Protein AF-X1D473-F1 (afdb_monomer_lite)

Foldseek 3Di:
DVVVVVVVVVLVVVQVVQVVCCLVPNDRRCLPSVVVCVVVVHQCLVPLLVSLVVCLVVVVVSVVVCCVVVVDPCPDPVDPSNVVCVVVNVVSNVVSVVCNVVVNVDDSVVVVVVSVVVSVVVVVVVVVVD

Structure (mmCIF, N/CA/C/O backbone):
data_AF-X1D473-F1
#
_entry.id   AF-X1D473-F1
#
loop_
_atom_site.group_PDB
_atom_site.id
_atom_site.type_symbol
_atom_site.label_atom_id
_atom_site.label_alt_id
_atom_site.label_comp_id
_atom_site.label_asym_id
_atom_site.label_entity_id
_atom_site.label_seq_id
_atom_site.pdbx_PDB_ins_code
_atom_site.Cartn_x
_atom_site.Cartn_y
_atom_site.Cartn_z
_atom_site.occupancy
_atom_site.B_iso_or_equiv
_atom_site.auth_seq_id
_atom_site.auth_comp_id
_atom_site.auth_asym_id
_atom_site.auth_atom_id
_atom_site.pdbx_PDB_model_num
ATOM 1 N N . MET A 1 1 ? -11.427 -22.357 18.354 1.00 62.56 1 MET A N 1
ATOM 2 C CA . MET A 1 1 ? -10.606 -23.017 17.323 1.00 62.56 1 MET A CA 1
ATOM 3 C C . MET A 1 1 ? -11.308 -23.036 15.967 1.00 62.56 1 MET A C 1
ATOM 5 O O . MET A 1 1 ? -10.772 -22.438 15.047 1.00 62.56 1 MET A O 1
ATOM 9 N N . ASP A 1 2 ? -12.519 -23.596 15.827 1.00 68.50 2 ASP A N 1
ATOM 10 C CA . ASP A 1 2 ? -13.205 -23.617 14.515 1.00 68.50 2 ASP A CA 1
ATOM 11 C C . ASP A 1 2 ? -13.600 -22.219 14.011 1.00 68.50 2 ASP A C 1
ATOM 13 O O . ASP A 1 2 ? -13.354 -21.878 12.866 1.00 68.50 2 ASP A O 1
ATOM 17 N N . VAL A 1 3 ? -14.131 -21.338 14.864 1.00 68.75 3 VAL A N 1
ATOM 18 C CA . VAL A 1 3 ? -14.490 -19.966 14.442 1.00 68.75 3 VAL A CA 1
ATOM 19 C C . VAL A 1 3 ? -13.263 -19.160 13.982 1.00 68.75 3 VAL A C 1
ATOM 21 O O . VAL A 1 3 ? -13.356 -18.375 13.043 1.00 68.75 3 VAL A O 1
ATOM 24 N N . GLU A 1 4 ? -12.094 -19.392 14.581 1.00 85.06 4 GLU A N 1
ATOM 25 C CA . GLU A 1 4 ? -10.856 -18.686 14.225 1.00 85.06 4 GLU A CA 1
ATOM 26 C C . GLU A 1 4 ? -10.333 -19.097 12.844 1.00 85.06 4 GLU A C 1
ATOM 28 O O . GLU A 1 4 ? -9.885 -18.232 12.090 1.00 85.06 4 GLU A O 1
ATOM 33 N N . ILE A 1 5 ? -10.438 -20.381 12.465 1.00 89.69 5 ILE A N 1
ATOM 34 C CA . ILE A 1 5 ? -9.973 -20.834 11.145 1.00 89.69 5 ILE A CA 1
ATOM 35 C C . ILE A 1 5 ? -10.802 -20.206 10.021 1.00 89.69 5 ILE A C 1
ATOM 37 O O . ILE A 1 5 ? -10.240 -19.754 9.024 1.00 89.69 5 ILE A O 1
ATOM 41 N N . TYR A 1 6 ? -12.124 -20.101 10.198 1.00 89.75 6 TYR A N 1
ATOM 42 C CA . TYR A 1 6 ? -12.999 -19.477 9.204 1.00 89.75 6 TYR A CA 1
ATOM 43 C C . TYR A 1 6 ? -12.701 -17.986 9.035 1.00 89.75 6 TYR A C 1
ATOM 45 O O . TYR A 1 6 ? -12.693 -17.493 7.908 1.00 89.75 6 TYR A O 1
ATOM 53 N N . VAL A 1 7 ? -12.405 -17.277 10.129 1.00 88.31 7 VAL A N 1
ATOM 54 C CA . VAL A 1 7 ? -12.027 -15.856 10.079 1.00 88.31 7 VAL A CA 1
ATOM 55 C C . VAL A 1 7 ? -10.705 -15.668 9.338 1.00 88.31 7 VAL A C 1
ATOM 57 O O . VAL A 1 7 ? -10.619 -14.812 8.460 1.00 88.31 7 VAL A O 1
ATOM 60 N N . ILE A 1 8 ? -9.693 -16.491 9.627 1.00 88.88 8 ILE A N 1
ATOM 61 C CA . ILE A 1 8 ? -8.391 -16.424 8.945 1.00 88.88 8 ILE A CA 1
ATOM 62 C C . ILE A 1 8 ? -8.549 -16.693 7.445 1.00 88.88 8 ILE A C 1
ATOM 64 O O . ILE A 1 8 ? -8.032 -15.934 6.627 1.00 88.88 8 ILE A O 1
ATOM 68 N N . ILE A 1 9 ? -9.299 -17.733 7.072 1.00 92.38 9 ILE A N 1
ATOM 69 C CA . ILE A 1 9 ? -9.584 -18.040 5.664 1.00 92.38 9 ILE A CA 1
ATOM 70 C C . ILE A 1 9 ? -10.311 -16.865 4.996 1.00 92.38 9 ILE A C 1
ATOM 72 O O . ILE A 1 9 ? -9.953 -16.478 3.885 1.00 92.38 9 ILE A O 1
ATOM 76 N N . GLY A 1 10 ? -11.285 -16.258 5.680 1.00 92.31 10 GLY A N 1
ATOM 77 C CA . GLY A 1 10 ? -11.996 -15.077 5.190 1.00 92.31 10 GLY A CA 1
ATOM 78 C C . GLY A 1 10 ? -11.070 -13.886 4.932 1.00 92.31 10 GLY A C 1
ATOM 79 O O . GLY A 1 10 ? -11.156 -13.266 3.875 1.00 92.31 10 GLY A O 1
ATOM 80 N N . ILE A 1 11 ? -10.144 -13.605 5.853 1.00 90.50 11 ILE A N 1
ATOM 81 C CA . ILE A 1 11 ? -9.130 -12.549 5.708 1.00 90.50 11 ILE A CA 1
ATOM 82 C C . ILE A 1 11 ? -8.222 -12.823 4.506 1.00 90.50 11 ILE A C 1
ATOM 84 O O . ILE A 1 11 ? -7.982 -11.915 3.715 1.00 90.50 11 ILE A O 1
ATOM 88 N N . ILE A 1 12 ? -7.750 -14.063 4.341 1.00 92.62 12 ILE A N 1
ATOM 89 C CA . ILE A 1 12 ? -6.887 -14.455 3.215 1.00 92.62 12 ILE A CA 1
ATOM 90 C C . ILE A 1 12 ? -7.614 -14.255 1.885 1.00 92.62 12 ILE A C 1
ATOM 92 O O . ILE A 1 12 ? -7.059 -13.653 0.968 1.00 92.62 12 ILE A O 1
ATOM 96 N N . LEU A 1 13 ? -8.855 -14.736 1.778 1.00 94.62 13 LEU A N 1
ATOM 97 C CA . LEU A 1 13 ? -9.650 -14.599 0.559 1.00 94.62 13 LEU A CA 1
ATOM 98 C C . LEU A 1 13 ? -9.940 -13.133 0.239 1.00 94.62 13 LEU A C 1
ATOM 100 O O . LEU A 1 13 ? -9.797 -12.722 -0.909 1.00 94.62 13 LEU A O 1
ATOM 104 N N . LEU A 1 14 ? -10.307 -12.338 1.245 1.00 93.19 14 LEU A N 1
ATOM 105 C CA . LEU A 1 14 ? -10.572 -10.917 1.062 1.00 93.19 14 LEU A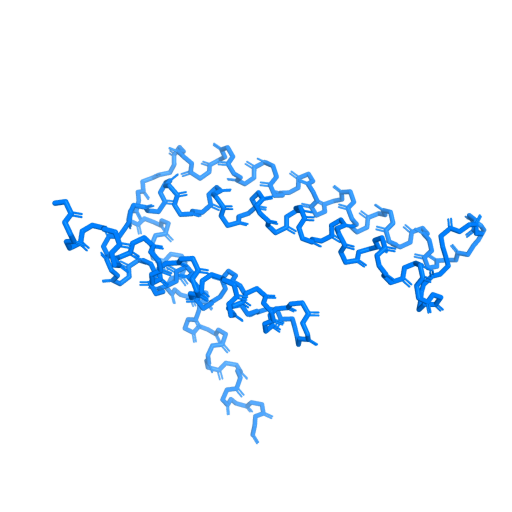 CA 1
ATOM 106 C C . LEU A 1 14 ? -9.311 -10.163 0.623 1.00 93.19 14 LEU A C 1
ATOM 108 O O . LEU A 1 14 ? -9.366 -9.414 -0.348 1.00 93.19 14 LEU A O 1
ATOM 112 N N . ALA A 1 15 ? -8.176 -10.394 1.290 1.00 92.81 15 ALA A N 1
ATOM 113 C CA . ALA A 1 15 ? -6.903 -9.782 0.926 1.00 92.81 15 ALA A CA 1
ATOM 114 C C . ALA A 1 15 ? -6.488 -10.163 -0.500 1.00 92.81 15 ALA A C 1
ATOM 116 O O . ALA A 1 15 ? -6.102 -9.294 -1.276 1.00 92.81 15 ALA A O 1
ATOM 117 N N . PHE A 1 16 ? -6.648 -11.435 -0.875 1.00 93.75 16 PHE A N 1
ATOM 118 C CA . PHE A 1 16 ? -6.372 -11.907 -2.229 1.00 93.75 16 PHE A CA 1
ATOM 119 C C . PHE A 1 16 ? -7.257 -11.223 -3.279 1.00 93.75 16 PHE A C 1
ATOM 121 O O . PHE A 1 16 ? -6.753 -10.794 -4.312 1.00 93.75 16 PHE A O 1
ATOM 128 N N . VAL A 1 17 ? -8.564 -11.091 -3.028 1.00 93.94 17 VAL A N 1
ATOM 129 C CA . VAL A 1 17 ? -9.485 -10.416 -3.957 1.00 93.94 17 VAL A CA 1
ATOM 130 C C . VAL A 1 17 ? -9.149 -8.931 -4.084 1.00 93.94 17 VAL A C 1
ATOM 132 O O . VAL A 1 17 ? -9.093 -8.421 -5.201 1.00 93.94 17 VAL A O 1
ATOM 135 N N . CYS A 1 18 ? -8.896 -8.239 -2.971 1.00 94.06 18 CYS A N 1
ATOM 136 C CA . CYS A 1 18 ? -8.503 -6.830 -2.988 1.00 94.06 18 CYS A CA 1
ATOM 137 C C . CYS A 1 18 ? -7.188 -6.616 -3.749 1.00 94.06 18 CYS A C 1
ATOM 139 O O . CYS A 1 18 ? -7.119 -5.724 -4.588 1.00 94.06 18 CYS A O 1
ATOM 141 N N . GLU A 1 19 ? -6.182 -7.460 -3.516 1.00 93.75 19 GLU A N 1
ATOM 142 C CA . GLU A 1 19 ? -4.897 -7.394 -4.222 1.00 93.75 19 GLU A CA 1
ATOM 143 C C . GLU A 1 19 ? -5.041 -7.738 -5.707 1.00 93.75 19 GLU A C 1
ATOM 145 O O . GLU A 1 19 ? -4.407 -7.132 -6.564 1.00 93.75 19 GLU A O 1
ATOM 150 N N . PHE A 1 20 ? -5.911 -8.688 -6.048 1.00 92.31 20 PHE A N 1
ATOM 151 C CA . PHE A 1 20 ? -6.201 -9.014 -7.439 1.00 92.31 20 PHE A CA 1
ATOM 152 C C . PHE A 1 20 ? -6.837 -7.828 -8.177 1.00 92.31 20 PHE A C 1
ATOM 154 O O . PHE A 1 20 ? -6.463 -7.538 -9.316 1.00 92.31 20 PHE A O 1
ATOM 161 N N . ILE A 1 21 ? -7.776 -7.127 -7.531 1.00 92.31 21 ILE A N 1
ATOM 162 C CA . ILE A 1 21 ? -8.372 -5.894 -8.061 1.00 92.31 21 ILE A CA 1
ATOM 163 C C . ILE A 1 21 ? -7.294 -4.819 -8.210 1.00 92.31 21 ILE A C 1
ATOM 165 O O . ILE A 1 21 ? -7.232 -4.178 -9.256 1.00 92.31 21 ILE A O 1
ATOM 169 N N . ASP A 1 22 ? -6.427 -4.657 -7.211 1.00 92.50 22 ASP A N 1
ATOM 170 C CA . ASP A 1 22 ? -5.331 -3.690 -7.233 1.00 92.50 22 ASP A CA 1
ATOM 171 C C . ASP A 1 22 ? -4.340 -3.946 -8.372 1.00 92.50 22 ASP A C 1
ATOM 173 O O . ASP A 1 22 ? -4.127 -3.087 -9.219 1.00 92.50 22 ASP A O 1
ATOM 177 N N . SER A 1 23 ? -3.832 -5.168 -8.494 1.00 89.88 23 SER A N 1
ATOM 178 C CA . SER A 1 23 ? -2.912 -5.543 -9.569 1.00 89.88 23 SER A CA 1
ATOM 179 C C . SER A 1 23 ? -3.551 -5.470 -10.968 1.00 89.88 23 SER A C 1
ATOM 181 O O . SER A 1 23 ? -2.830 -5.399 -11.964 1.00 89.88 23 SER A O 1
ATOM 183 N N . SER A 1 24 ? -4.888 -5.479 -11.069 1.00 89.31 24 SER A N 1
ATOM 184 C CA . SER A 1 24 ? -5.620 -5.395 -12.345 1.00 89.31 24 SER A CA 1
ATOM 185 C C . SER A 1 24 ? -6.030 -3.968 -12.732 1.00 89.31 24 SER A C 1
ATOM 187 O O . SER A 1 24 ? -5.915 -3.594 -13.899 1.00 89.31 24 SER A O 1
ATOM 189 N N . PHE A 1 25 ? -6.538 -3.181 -11.779 1.00 85.75 25 PHE A N 1
ATOM 190 C CA . PHE A 1 25 ? -7.145 -1.859 -12.004 1.00 85.75 25 PHE A CA 1
ATOM 191 C C . PHE A 1 25 ? -6.440 -0.720 -11.252 1.00 85.75 25 PHE A C 1
ATOM 193 O O . PHE A 1 25 ? -6.632 0.446 -11.596 1.00 85.75 25 PHE A O 1
ATOM 200 N N . GLY A 1 26 ? -5.614 -1.049 -10.262 1.00 84.62 26 GLY A N 1
ATOM 201 C CA . GLY A 1 26 ? -4.929 -0.119 -9.371 1.00 84.62 26 GLY A CA 1
ATOM 202 C C . GLY A 1 26 ? -5.791 0.365 -8.204 1.00 84.62 26 GLY A C 1
ATOM 203 O O . GLY A 1 26 ? -7.013 0.484 -8.305 1.00 84.62 26 GLY A O 1
ATOM 204 N N . GLY A 1 27 ? -5.129 0.694 -7.093 1.00 80.00 27 GLY A N 1
ATOM 205 C CA . GLY A 1 27 ? -5.699 1.405 -5.952 1.00 80.00 27 GLY A CA 1
ATOM 206 C C . GLY A 1 27 ? -6.836 0.671 -5.244 1.00 80.00 27 GLY A C 1
ATOM 207 O O . GLY A 1 27 ? -7.733 1.349 -4.754 1.00 80.00 27 GLY A O 1
ATOM 208 N N . GLY A 1 28 ? -6.832 -0.664 -5.220 1.00 76.44 28 GLY A N 1
ATOM 209 C CA . GLY A 1 28 ? -7.855 -1.533 -4.624 1.00 76.44 28 GLY A CA 1
ATOM 210 C C . GLY A 1 28 ? -7.414 -2.252 -3.345 1.00 76.44 28 GLY A C 1
ATOM 211 O O . GLY A 1 28 ? -8.266 -2.755 -2.612 1.00 76.44 28 GLY A O 1
ATOM 212 N N . TYR A 1 29 ? -6.114 -2.287 -3.038 1.00 86.44 29 TYR A N 1
ATOM 213 C CA . TYR A 1 29 ? -5.611 -3.019 -1.876 1.00 86.44 29 TYR A CA 1
ATOM 214 C C . TYR A 1 29 ? -5.699 -2.166 -0.608 1.00 86.44 29 TYR A C 1
ATOM 216 O O . TYR A 1 29 ? -6.622 -2.336 0.190 1.00 86.44 29 TYR A O 1
ATOM 224 N N . GLY A 1 30 ? -4.833 -1.162 -0.447 1.00 87.38 30 GLY A N 1
ATOM 225 C CA . GLY A 1 30 ? -4.847 -0.292 0.733 1.00 87.38 30 GLY A CA 1
ATOM 226 C C . GLY A 1 30 ? -6.137 0.523 0.922 1.00 87.38 30 GLY A C 1
ATOM 227 O O . GLY A 1 30 ? -6.536 0.789 2.055 1.00 87.38 30 GLY A O 1
ATOM 228 N N . THR A 1 31 ? -6.827 0.894 -0.153 1.00 87.81 31 THR A N 1
ATOM 229 C CA . THR A 1 31 ? -8.031 1.749 -0.120 1.00 87.81 31 THR A CA 1
ATOM 230 C C . THR A 1 31 ? -9.302 1.006 0.296 1.00 87.81 31 THR A C 1
ATOM 232 O O . THR A 1 31 ? -10.187 1.625 0.881 1.00 87.81 31 THR A O 1
ATOM 235 N N . ILE A 1 32 ? -9.398 -0.300 0.013 1.00 89.62 32 ILE A N 1
ATOM 236 C CA . ILE A 1 32 ? -10.559 -1.141 0.340 1.00 89.62 32 ILE A CA 1
ATOM 237 C C . ILE A 1 32 ? -10.248 -2.003 1.562 1.00 89.62 32 ILE A C 1
ATOM 239 O O . ILE A 1 32 ? -11.017 -2.019 2.521 1.00 89.62 32 ILE A O 1
ATOM 243 N N . LEU A 1 33 ? -9.109 -2.697 1.567 1.00 92.44 33 LEU A N 1
ATOM 244 C CA . LEU A 1 33 ? -8.794 -3.678 2.602 1.00 92.44 33 LEU A CA 1
ATOM 245 C C . LEU A 1 33 ? -8.559 -3.023 3.967 1.00 92.44 33 LEU A C 1
ATOM 247 O O . LEU A 1 33 ? -9.068 -3.505 4.979 1.00 92.44 33 LEU A O 1
ATOM 251 N N . THR A 1 34 ? -7.851 -1.888 4.003 1.00 92.19 34 THR A N 1
ATOM 252 C CA . THR A 1 34 ? -7.570 -1.159 5.250 1.00 92.19 34 THR A CA 1
ATOM 253 C C . THR A 1 34 ? -8.845 -0.727 5.980 1.00 92.19 34 THR A C 1
ATOM 255 O O . THR A 1 34 ? -8.989 -1.090 7.149 1.00 92.19 34 THR A O 1
ATOM 258 N N . PRO A 1 35 ? -9.797 0.014 5.369 1.00 91.06 35 PRO A N 1
ATOM 259 C CA . PRO A 1 35 ? -11.026 0.384 6.066 1.00 91.06 35 PRO A CA 1
ATOM 260 C C . PRO A 1 35 ? -11.875 -0.834 6.442 1.00 91.06 35 PRO A C 1
ATOM 262 O O . PRO A 1 35 ? -12.451 -0.827 7.526 1.00 91.06 35 PRO A O 1
ATOM 265 N N . VAL A 1 36 ? -11.912 -1.898 5.630 1.00 91.75 36 VAL A N 1
ATOM 266 C CA . VAL A 1 36 ? -12.638 -3.128 5.993 1.00 91.75 36 VAL A CA 1
ATOM 267 C C . VAL A 1 36 ? -12.046 -3.773 7.250 1.00 91.75 36 VAL A C 1
ATOM 269 O O . VAL A 1 36 ? -12.783 -4.094 8.181 1.00 91.75 36 VAL A O 1
ATOM 272 N N . PHE A 1 37 ? -10.722 -3.899 7.341 1.00 92.19 37 PHE A N 1
ATOM 273 C CA . PHE A 1 37 ? -10.071 -4.420 8.545 1.00 92.19 37 PHE A CA 1
ATOM 274 C C . PHE A 1 37 ? -10.253 -3.506 9.760 1.00 92.19 37 PHE A C 1
ATOM 276 O O . PHE A 1 37 ? -10.504 -3.998 10.861 1.00 92.19 37 PHE A O 1
ATOM 283 N N . LEU A 1 38 ? -10.207 -2.183 9.574 1.00 91.31 38 LEU A N 1
ATOM 284 C CA . LEU A 1 38 ? -10.501 -1.232 10.648 1.00 91.31 38 LEU A CA 1
ATOM 285 C C . LEU A 1 38 ? -11.948 -1.353 11.151 1.00 91.31 38 LEU A C 1
ATOM 287 O O . LEU A 1 38 ? -12.172 -1.256 12.358 1.00 91.31 38 LEU A O 1
ATOM 291 N N . LEU A 1 39 ? -12.917 -1.595 10.261 1.00 90.44 39 LEU A N 1
ATOM 292 C CA . LEU A 1 39 ? -14.319 -1.844 10.621 1.00 90.44 39 LEU A CA 1
ATOM 293 C C . LEU A 1 39 ? -14.499 -3.166 11.374 1.00 90.44 39 LEU A C 1
ATOM 295 O O . LEU A 1 39 ? -15.317 -3.235 12.288 1.00 90.44 39 LEU A O 1
ATOM 299 N N . PHE A 1 40 ? -13.693 -4.184 11.061 1.00 89.06 40 PHE A N 1
ATOM 300 C CA . PHE A 1 40 ? -13.610 -5.417 11.852 1.00 89.06 40 PHE A CA 1
ATOM 301 C C . PHE A 1 40 ? -12.874 -5.249 13.190 1.00 89.06 40 PHE A C 1
ATOM 303 O O . PHE A 1 40 ? -12.727 -6.216 13.935 1.00 89.06 40 PHE A O 1
ATOM 310 N N . GLY A 1 41 ? -12.437 -4.034 13.530 1.00 88.56 41 GLY A N 1
ATOM 311 C CA . GLY A 1 41 ? -11.814 -3.729 14.816 1.00 88.56 41 GLY A CA 1
ATOM 312 C C . GLY A 1 41 ? -10.354 -4.165 14.923 1.00 88.56 41 GLY A C 1
ATOM 313 O O . GLY A 1 41 ? -9.805 -4.153 16.024 1.00 88.56 41 GLY A O 1
ATOM 314 N N . LEU A 1 42 ? -9.716 -4.525 13.805 1.00 89.06 42 LEU A N 1
ATOM 315 C CA . LEU A 1 42 ? -8.297 -4.863 13.780 1.00 89.06 42 LEU A CA 1
ATOM 316 C C . LEU A 1 42 ? -7.438 -3.622 14.078 1.00 89.06 42 LEU A C 1
ATOM 318 O O . LEU A 1 42 ? -7.804 -2.477 13.785 1.00 89.06 42 LEU A O 1
ATOM 322 N N . ASP A 1 43 ? -6.278 -3.857 14.686 1.00 90.06 43 ASP A N 1
ATOM 323 C CA . ASP A 1 43 ? -5.371 -2.788 15.092 1.00 90.06 43 ASP A CA 1
ATOM 324 C C . ASP A 1 43 ? -4.672 -2.162 13.862 1.00 90.06 43 ASP A C 1
ATOM 326 O O . ASP A 1 43 ? -4.002 -2.891 13.121 1.00 90.06 43 ASP A O 1
ATOM 330 N N . PRO A 1 44 ? -4.767 -0.833 13.626 1.00 90.06 44 PRO A N 1
ATOM 331 C CA . PRO A 1 44 ? -4.025 -0.159 12.555 1.00 90.06 44 PRO A CA 1
ATOM 332 C C . PRO A 1 44 ? -2.518 -0.434 12.586 1.00 90.06 44 PRO A C 1
ATOM 334 O O . PRO A 1 44 ? -1.895 -0.475 11.525 1.00 90.06 44 PRO A O 1
ATOM 337 N N . PHE A 1 45 ? -1.931 -0.645 13.769 1.00 90.56 45 PHE A N 1
ATOM 338 C CA . PHE A 1 45 ? -0.500 -0.924 13.909 1.00 90.56 45 PHE A CA 1
ATOM 339 C C . PHE A 1 45 ? -0.098 -2.292 13.358 1.00 90.56 45 PHE A C 1
ATOM 341 O O . PHE A 1 45 ? 1.065 -2.483 13.013 1.00 90.56 45 PHE A O 1
ATOM 348 N N . LEU A 1 46 ? -1.049 -3.222 13.244 1.00 89.88 46 LEU A N 1
ATOM 349 C CA . LEU A 1 46 ? -0.848 -4.505 12.578 1.00 89.88 46 LEU A CA 1
ATOM 350 C C . LEU A 1 46 ? -1.189 -4.400 11.088 1.00 89.88 46 LEU A C 1
ATOM 352 O O . LEU A 1 46 ? -0.407 -4.818 10.241 1.00 89.88 46 LEU A O 1
ATOM 356 N N . ILE A 1 47 ? -2.341 -3.804 10.768 1.00 91.88 47 ILE A N 1
ATOM 357 C CA . ILE A 1 47 ? -2.875 -3.755 9.401 1.00 91.88 47 ILE A CA 1
ATOM 358 C C . ILE A 1 47 ? -1.925 -3.023 8.447 1.00 91.88 47 ILE A C 1
ATOM 360 O O . ILE A 1 47 ? -1.585 -3.550 7.390 1.00 91.88 47 ILE A O 1
ATOM 364 N N . ILE A 1 48 ? -1.518 -1.800 8.800 1.00 91.88 48 ILE A N 1
ATOM 365 C CA . ILE A 1 48 ? -0.861 -0.887 7.855 1.00 91.88 48 ILE A CA 1
ATOM 366 C C . ILE A 1 48 ? 0.524 -1.407 7.456 1.00 91.88 48 ILE A C 1
ATOM 368 O O . ILE A 1 48 ? 0.768 -1.521 6.256 1.00 91.88 48 ILE A O 1
ATOM 372 N N . PRO A 1 49 ? 1.414 -1.795 8.394 1.00 92.69 49 PRO A N 1
ATOM 373 C CA . PRO A 1 49 ? 2.681 -2.433 8.039 1.00 92.69 49 PRO A CA 1
ATOM 374 C C . PRO A 1 49 ? 2.516 -3.677 7.165 1.00 92.69 49 PRO A C 1
ATOM 376 O O . PRO A 1 49 ? 3.265 -3.852 6.208 1.00 92.69 49 PRO A O 1
ATOM 379 N N . SER A 1 50 ? 1.540 -4.540 7.468 1.00 92.44 50 SER A N 1
ATOM 380 C CA . SER A 1 50 ? 1.320 -5.777 6.714 1.00 92.44 50 SER A CA 1
ATOM 381 C C . SER A 1 50 ? 0.865 -5.515 5.278 1.00 92.44 50 SER A C 1
ATOM 383 O O . SER A 1 50 ? 1.401 -6.126 4.352 1.00 92.44 50 SER A O 1
ATOM 385 N N . ILE A 1 51 ? -0.075 -4.588 5.076 1.00 93.62 51 ILE A N 1
ATOM 386 C CA . ILE A 1 51 ? -0.538 -4.182 3.741 1.00 93.62 51 ILE A CA 1
ATOM 387 C C . ILE A 1 51 ? 0.625 -3.569 2.955 1.00 93.62 51 ILE A C 1
ATOM 389 O O . ILE A 1 51 ? 0.978 -4.073 1.898 1.00 93.62 51 ILE A O 1
ATOM 393 N N . LEU A 1 52 ? 1.311 -2.577 3.525 1.00 93.56 52 LEU A N 1
ATOM 394 C CA . LEU A 1 52 ? 2.433 -1.890 2.881 1.00 93.56 52 LEU A CA 1
ATOM 395 C C . LEU A 1 52 ? 3.576 -2.837 2.473 1.00 93.56 52 LEU A C 1
ATOM 397 O O . LEU A 1 52 ? 4.113 -2.735 1.370 1.00 93.56 52 LEU A O 1
ATOM 401 N N . LEU A 1 53 ? 3.955 -3.777 3.342 1.00 93.75 53 LEU A N 1
ATOM 402 C CA . LEU A 1 53 ? 5.001 -4.754 3.030 1.00 93.75 53 LEU A CA 1
ATOM 403 C C . LEU A 1 53 ? 4.555 -5.774 1.978 1.00 93.75 53 LEU A C 1
ATOM 405 O O . LEU A 1 53 ? 5.356 -6.141 1.115 1.00 93.75 53 LEU A O 1
ATOM 409 N N . SER A 1 54 ? 3.301 -6.232 2.033 1.00 93.31 54 SER A N 1
ATOM 410 C CA . SER A 1 54 ? 2.776 -7.147 1.011 1.00 93.31 54 SER A CA 1
ATOM 411 C C . SER A 1 54 ? 2.668 -6.472 -0.356 1.00 93.31 54 SER A C 1
ATOM 413 O O . SER A 1 54 ? 3.032 -7.097 -1.345 1.00 93.31 54 SER A O 1
ATOM 415 N N . GLU A 1 55 ? 2.330 -5.185 -0.404 1.00 93.19 55 GLU A N 1
ATOM 416 C CA . GLU A 1 55 ? 2.232 -4.401 -1.640 1.00 93.19 55 GLU A CA 1
ATOM 417 C C . GLU A 1 55 ? 3.602 -4.161 -2.303 1.00 93.19 55 GLU A C 1
ATOM 419 O O . GLU A 1 55 ? 3.733 -4.168 -3.527 1.00 93.19 55 GLU A O 1
ATOM 424 N N . ILE A 1 56 ? 4.683 -4.059 -1.515 1.00 94.56 56 ILE A N 1
ATOM 425 C CA . ILE A 1 56 ? 6.049 -4.111 -2.068 1.00 94.56 56 ILE A CA 1
ATOM 426 C C . ILE A 1 56 ? 6.291 -5.462 -2.759 1.00 94.56 56 ILE A C 1
ATOM 428 O O . ILE A 1 56 ? 6.820 -5.512 -3.873 1.00 94.56 56 ILE A O 1
ATOM 432 N N . ALA A 1 57 ? 5.940 -6.567 -2.097 1.00 94.31 57 ALA A N 1
ATOM 433 C CA . ALA A 1 57 ? 6.189 -7.910 -2.616 1.00 94.31 57 ALA A CA 1
ATOM 434 C C . ALA A 1 57 ? 5.374 -8.197 -3.888 1.00 94.31 57 ALA A C 1
ATOM 436 O O . ALA A 1 57 ? 5.902 -8.770 -4.851 1.00 94.31 57 ALA A O 1
ATOM 437 N N . THR A 1 58 ? 4.112 -7.774 -3.925 1.00 93.75 58 THR A N 1
ATOM 438 C CA . THR A 1 58 ? 3.255 -7.917 -5.105 1.00 93.75 58 THR A CA 1
ATOM 439 C C . THR A 1 58 ? 3.691 -6.971 -6.215 1.00 93.75 58 THR A C 1
ATOM 441 O O . THR A 1 58 ? 3.812 -7.417 -7.352 1.00 93.75 58 THR A O 1
ATOM 444 N N . GLY A 1 59 ? 4.102 -5.737 -5.906 1.00 92.69 59 GLY A N 1
ATOM 445 C CA . GLY A 1 59 ? 4.697 -4.808 -6.870 1.00 92.69 59 GLY A CA 1
ATOM 446 C C . GLY A 1 59 ? 5.943 -5.370 -7.569 1.00 92.69 59 GLY A C 1
ATOM 447 O O . GLY A 1 59 ? 6.053 -5.310 -8.798 1.00 92.69 59 GLY A O 1
ATOM 448 N N . PHE A 1 60 ? 6.862 -5.998 -6.823 1.00 94.12 60 PHE A N 1
ATOM 449 C CA . PHE A 1 60 ? 8.011 -6.698 -7.415 1.00 94.12 60 PHE A CA 1
ATOM 450 C C . PHE A 1 60 ? 7.592 -7.900 -8.265 1.00 94.12 60 PHE A C 1
ATOM 452 O O . PHE A 1 60 ? 8.142 -8.114 -9.349 1.00 94.12 60 PHE A O 1
ATOM 459 N N . SER A 1 61 ? 6.605 -8.668 -7.801 1.00 93.94 61 SER A N 1
ATOM 460 C CA . SER A 1 61 ? 6.072 -9.815 -8.542 1.00 93.94 61 SER A CA 1
ATOM 461 C C . SER A 1 61 ? 5.446 -9.374 -9.868 1.00 93.94 61 SER A C 1
ATOM 463 O O . SER A 1 61 ? 5.765 -9.930 -10.920 1.00 93.94 61 SER A O 1
ATOM 465 N N . SER A 1 62 ? 4.630 -8.320 -9.847 1.00 91.81 62 SER A N 1
ATOM 466 C CA . SER A 1 62 ? 4.024 -7.705 -11.026 1.00 91.81 62 SER A CA 1
ATOM 467 C C . SER A 1 62 ? 5.095 -7.201 -11.990 1.00 91.81 62 SER A C 1
ATOM 469 O O . SER A 1 62 ? 5.073 -7.561 -13.165 1.00 91.81 62 SER A O 1
ATOM 471 N N . CYS A 1 63 ? 6.109 -6.481 -11.502 1.00 91.56 63 CYS A N 1
ATOM 472 C CA . CYS A 1 63 ? 7.253 -6.053 -12.311 1.00 91.56 63 CYS A CA 1
ATOM 473 C C . CYS A 1 63 ? 7.919 -7.236 -13.045 1.00 91.56 63 CYS A C 1
ATOM 475 O O . CYS A 1 63 ? 8.091 -7.205 -14.268 1.00 91.56 63 CYS A O 1
ATOM 477 N N . PHE A 1 64 ? 8.207 -8.328 -12.329 1.00 92.75 64 PHE A N 1
ATOM 478 C CA . PHE A 1 64 ? 8.797 -9.536 -12.907 1.00 92.75 64 PHE A CA 1
ATOM 479 C C . PHE A 1 64 ? 7.907 -10.178 -13.983 1.00 92.75 64 PHE A C 1
ATOM 481 O O . PHE A 1 64 ? 8.386 -10.516 -15.070 1.00 92.75 64 PHE A O 1
ATOM 488 N N . PHE A 1 65 ? 6.606 -10.338 -13.722 1.00 93.88 65 PHE A N 1
ATOM 489 C CA . PHE A 1 65 ? 5.691 -10.956 -14.682 1.00 93.88 65 PHE A CA 1
ATOM 490 C C . PHE A 1 65 ? 5.425 -10.074 -15.903 1.00 93.88 65 PHE A C 1
ATOM 492 O O . PHE A 1 65 ? 5.378 -10.602 -17.016 1.00 93.88 65 PHE A O 1
ATOM 499 N N . HIS A 1 66 ? 5.321 -8.754 -15.737 1.00 91.88 66 HIS A N 1
ATOM 500 C CA . HIS A 1 66 ? 5.216 -7.818 -16.857 1.00 91.88 66 HIS A CA 1
ATOM 501 C C . HIS A 1 66 ? 6.462 -7.863 -17.744 1.00 91.88 66 HIS A C 1
ATOM 503 O O . HIS A 1 66 ? 6.333 -7.847 -18.970 1.00 91.88 66 HIS A O 1
ATOM 509 N N . HIS A 1 67 ? 7.651 -8.015 -17.153 1.00 91.88 67 HIS A N 1
ATOM 510 C CA . HIS A 1 67 ? 8.868 -8.234 -17.926 1.00 91.88 67 HIS A CA 1
ATOM 511 C C . HIS A 1 67 ? 8.847 -9.561 -18.684 1.00 91.88 67 HIS A C 1
ATOM 513 O O . HIS A 1 67 ? 9.048 -9.596 -19.895 1.00 91.88 67 HIS A O 1
ATOM 519 N N . LYS A 1 68 ? 8.521 -10.657 -17.988 1.00 93.25 68 LYS A N 1
ATOM 520 C CA . LYS A 1 68 ? 8.446 -12.002 -18.575 1.00 93.25 68 LYS A CA 1
ATOM 521 C C . LYS A 1 68 ? 7.428 -12.097 -19.717 1.00 93.25 68 LYS A C 1
ATOM 523 O O . LYS A 1 68 ? 7.608 -12.892 -20.635 1.00 93.25 68 LYS A O 1
ATOM 528 N N . ARG A 1 69 ? 6.343 -11.321 -19.655 1.00 93.69 69 ARG A N 1
ATOM 529 C CA . ARG A 1 69 ? 5.303 -11.253 -20.694 1.00 93.69 69 ARG A CA 1
ATOM 530 C C . ARG A 1 69 ? 5.626 -10.27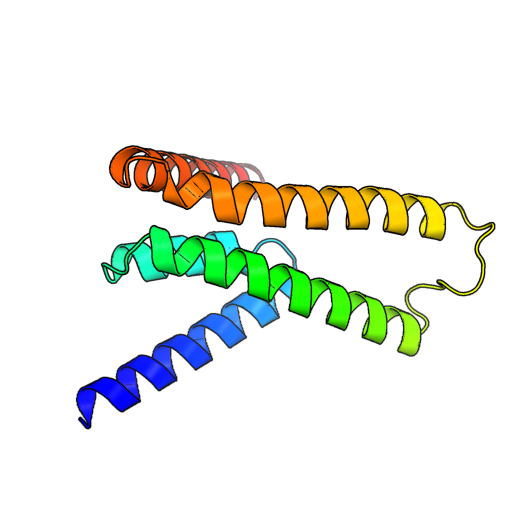0 -21.823 1.00 93.69 69 ARG A C 1
ATOM 532 O O . ARG A 1 69 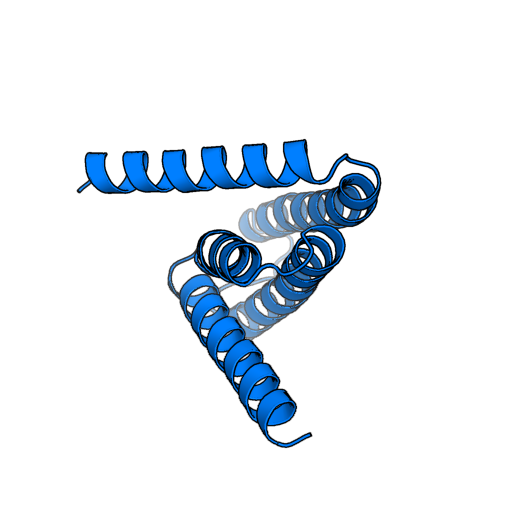? 4.802 -10.126 -22.716 1.00 93.69 69 ARG A O 1
ATOM 539 N N . ASN A 1 70 ? 6.808 -9.648 -21.812 1.00 90.81 70 ASN A N 1
ATOM 540 C CA . ASN A 1 70 ? 7.226 -8.608 -22.757 1.00 90.81 70 ASN A CA 1
ATOM 541 C C . ASN A 1 70 ? 6.309 -7.369 -22.764 1.00 90.81 70 ASN A C 1
ATOM 543 O O . ASN A 1 70 ? 6.284 -6.629 -23.742 1.00 90.81 70 ASN A O 1
ATOM 547 N N . ASN A 1 71 ? 5.579 -7.119 -21.670 1.00 89.25 71 ASN A N 1
ATOM 548 C CA . ASN A 1 71 ? 4.795 -5.893 -21.500 1.00 89.25 71 ASN A CA 1
ATOM 549 C C . ASN A 1 71 ? 5.695 -4.701 -21.144 1.00 89.25 71 ASN A C 1
ATOM 551 O O . ASN A 1 71 ? 5.356 -3.562 -21.447 1.00 89.25 71 ASN A O 1
ATOM 555 N N . VAL A 1 72 ? 6.826 -4.959 -20.475 1.00 87.56 72 VAL A N 1
ATOM 556 C CA . VAL A 1 72 ? 7.842 -3.953 -20.140 1.00 87.56 72 VAL A CA 1
ATOM 557 C C . VAL A 1 72 ? 9.232 -4.535 -20.385 1.00 87.56 72 VAL A C 1
ATOM 559 O O . VAL A 1 72 ? 9.524 -5.663 -19.982 1.00 87.56 72 VAL A O 1
ATOM 562 N N . ASN A 1 73 ? 10.117 -3.773 -21.022 1.00 86.94 73 ASN A N 1
ATOM 563 C CA . ASN A 1 73 ? 11.501 -4.182 -21.229 1.00 86.94 73 ASN A CA 1
ATOM 564 C C . ASN A 1 73 ? 12.422 -3.512 -20.200 1.00 86.94 73 ASN A C 1
ATOM 566 O O . ASN A 1 73 ? 12.620 -2.303 -20.239 1.00 86.94 73 ASN A O 1
ATOM 570 N N . PHE A 1 74 ? 13.002 -4.304 -19.295 1.00 84.88 74 PHE A N 1
ATOM 571 C CA . PHE A 1 74 ? 14.011 -3.829 -18.339 1.00 84.88 74 PHE A CA 1
ATOM 572 C C . PHE A 1 74 ? 15.447 -4.210 -18.728 1.00 84.88 74 PHE A C 1
ATOM 574 O O . PHE A 1 74 ? 16.376 -3.937 -17.970 1.00 84.88 74 PHE A O 1
ATOM 581 N N . GLN A 1 75 ? 15.649 -4.864 -19.878 1.00 86.25 75 GLN A N 1
ATOM 582 C CA . GLN A 1 75 ? 16.988 -5.235 -20.351 1.00 86.25 75 GLN A CA 1
ATOM 583 C C . GLN A 1 75 ? 17.709 -4.037 -20.969 1.00 86.25 75 GLN A C 1
ATOM 585 O O . GLN A 1 75 ? 18.919 -3.885 -20.785 1.00 86.25 75 GLN A O 1
ATOM 590 N N . ASP A 1 76 ? 16.967 -3.170 -21.659 1.00 86.50 76 ASP A N 1
ATOM 591 C CA . ASP A 1 76 ? 17.515 -1.941 -22.213 1.00 86.50 76 ASP A CA 1
ATOM 592 C C . ASP A 1 76 ? 17.537 -0.834 -21.154 1.00 86.50 76 ASP A C 1
ATOM 594 O O . ASP A 1 76 ? 16.535 -0.190 -20.841 1.00 86.50 76 ASP A O 1
ATOM 598 N N . LYS A 1 77 ? 18.727 -0.607 -20.598 1.00 86.25 77 LYS A N 1
ATOM 599 C CA . LYS A 1 77 ? 18.963 0.431 -19.592 1.00 86.25 77 LYS A CA 1
ATOM 600 C C . LYS A 1 77 ? 18.970 1.838 -20.178 1.00 86.25 77 LYS A C 1
ATOM 602 O O . LYS A 1 77 ? 18.958 2.787 -19.408 1.00 86.25 77 LYS A O 1
ATOM 607 N N . THR A 1 78 ? 19.042 1.991 -21.500 1.00 84.94 78 THR A N 1
ATOM 608 C CA . THR A 1 78 ? 19.047 3.305 -22.156 1.00 84.94 78 THR A CA 1
ATOM 609 C C . THR A 1 78 ? 17.639 3.854 -22.338 1.00 84.94 78 THR A C 1
ATOM 611 O O . THR A 1 78 ? 17.457 5.066 -22.470 1.00 84.94 78 THR A O 1
ATOM 614 N N . GLU A 1 79 ? 16.626 2.989 -22.255 1.00 88.31 79 GLU A N 1
ATOM 615 C CA . GLU A 1 79 ? 15.246 3.418 -22.348 1.00 88.31 79 GLU A CA 1
ATOM 616 C C . GLU A 1 79 ? 14.840 4.330 -21.187 1.00 88.31 79 GLU A C 1
ATOM 618 O O . GLU A 1 79 ? 15.133 4.112 -20.004 1.00 88.31 79 GLU A O 1
ATOM 623 N N . LYS A 1 80 ? 14.079 5.368 -21.533 1.00 88.56 80 LYS A N 1
ATOM 624 C CA . LYS A 1 80 ? 13.519 6.309 -20.561 1.00 88.56 80 LYS A CA 1
ATOM 625 C C . LYS A 1 80 ? 12.585 5.602 -19.572 1.00 88.56 80 LYS A C 1
ATOM 627 O O . LYS A 1 80 ? 12.578 5.939 -18.390 1.00 88.56 80 LYS A O 1
ATOM 632 N N . SER A 1 81 ? 11.838 4.604 -20.042 1.00 87.12 81 SER A N 1
ATOM 633 C CA . SER A 1 81 ? 10.909 3.800 -19.242 1.00 87.12 81 SER A CA 1
ATOM 634 C C . SER A 1 81 ? 11.616 3.069 -18.098 1.00 87.12 81 SER A C 1
ATOM 636 O O . SER A 1 81 ? 11.113 3.064 -16.977 1.00 87.12 81 SER A O 1
ATOM 638 N N . PHE A 1 82 ? 12.817 2.531 -18.347 1.00 89.69 82 PHE A N 1
ATOM 639 C CA . PHE A 1 82 ? 13.635 1.878 -17.322 1.00 89.69 82 PHE A CA 1
ATOM 640 C C . PHE A 1 82 ? 14.035 2.859 -16.212 1.00 89.69 82 PHE A C 1
ATOM 642 O O . PHE A 1 82 ? 13.858 2.570 -15.029 1.00 89.69 82 PHE A O 1
ATOM 649 N N . HIS A 1 83 ? 14.507 4.051 -16.583 1.00 90.25 83 HIS A N 1
ATOM 650 C CA . HIS A 1 83 ? 14.889 5.085 -15.620 1.00 90.25 83 HIS A CA 1
ATOM 651 C C . HIS A 1 83 ? 13.704 5.544 -14.767 1.00 90.25 83 HIS A C 1
ATOM 653 O O . HIS A 1 83 ? 13.827 5.649 -13.548 1.00 90.25 83 HIS A O 1
ATOM 659 N N . ILE A 1 84 ? 12.547 5.779 -15.394 1.00 91.62 84 ILE A N 1
ATOM 660 C CA . ILE A 1 84 ? 11.320 6.160 -14.685 1.00 91.62 84 ILE A CA 1
ATOM 661 C C . ILE A 1 84 ? 10.911 5.055 -13.705 1.00 91.62 84 ILE A C 1
ATOM 663 O O . ILE A 1 84 ? 10.631 5.351 -12.545 1.00 91.62 84 ILE A O 1
ATOM 667 N N . ALA A 1 85 ? 10.926 3.793 -14.141 1.00 91.94 85 ALA A N 1
ATOM 668 C CA . ALA A 1 85 ? 10.566 2.657 -13.300 1.00 91.94 85 ALA A CA 1
ATOM 669 C C . ALA A 1 85 ? 11.496 2.519 -12.087 1.00 91.94 85 ALA A C 1
ATOM 671 O O . ALA A 1 85 ? 11.017 2.333 -10.971 1.00 91.94 85 ALA A O 1
ATOM 672 N N . ILE A 1 86 ? 12.811 2.664 -12.276 1.00 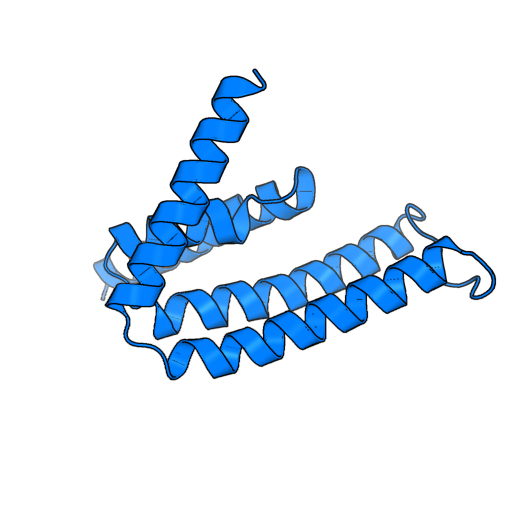93.06 86 ILE A N 1
ATOM 673 C CA . ILE A 1 86 ? 13.775 2.599 -11.173 1.00 93.06 86 ILE A CA 1
ATOM 674 C C . ILE A 1 86 ? 13.575 3.755 -10.196 1.00 93.06 86 ILE A C 1
ATOM 676 O O . ILE A 1 86 ? 13.523 3.509 -8.993 1.00 93.06 86 ILE A O 1
ATOM 680 N N . VAL A 1 87 ? 13.435 4.993 -10.678 1.00 95.06 87 VAL A N 1
ATOM 681 C CA . VAL A 1 87 ? 13.268 6.173 -9.814 1.00 95.06 87 VAL A CA 1
ATOM 682 C C . VAL A 1 87 ? 11.965 6.091 -9.021 1.00 95.06 87 VAL A C 1
ATOM 684 O O . VAL A 1 87 ? 11.989 6.197 -7.798 1.00 95.06 87 VAL A O 1
ATOM 687 N N . ILE A 1 88 ? 10.832 5.852 -9.687 1.00 94.56 88 ILE A N 1
ATOM 688 C CA . ILE A 1 88 ? 9.532 5.761 -9.007 1.00 94.56 88 ILE A CA 1
ATOM 689 C C . ILE A 1 88 ? 9.500 4.540 -8.084 1.00 94.56 88 ILE A C 1
ATOM 691 O O . ILE A 1 88 ? 9.053 4.651 -6.946 1.00 94.56 88 ILE A O 1
ATOM 695 N N . GLY A 1 89 ? 10.026 3.399 -8.535 1.00 94.50 89 GLY A N 1
ATOM 696 C CA . GLY A 1 89 ? 10.068 2.166 -7.753 1.00 94.50 89 GLY A CA 1
ATOM 697 C C . GLY A 1 89 ? 10.910 2.298 -6.485 1.00 94.50 89 GLY A C 1
ATOM 698 O O . GLY A 1 89 ? 10.455 1.924 -5.407 1.00 94.50 89 GLY A O 1
ATOM 699 N N . THR A 1 90 ? 12.110 2.880 -6.572 1.00 95.56 90 THR A N 1
ATOM 700 C CA . THR A 1 90 ? 12.962 3.086 -5.385 1.00 95.56 90 THR A CA 1
ATOM 701 C C . THR A 1 90 ? 12.377 4.106 -4.420 1.00 95.56 90 THR A C 1
ATOM 703 O O . THR A 1 90 ? 12.388 3.854 -3.215 1.00 95.56 90 THR A O 1
ATOM 706 N N . ILE A 1 91 ? 11.821 5.215 -4.919 1.00 97.19 91 ILE A N 1
ATOM 707 C CA . ILE A 1 91 ? 11.122 6.192 -4.073 1.00 97.19 91 ILE A CA 1
ATOM 708 C C . ILE A 1 91 ? 9.928 5.531 -3.380 1.00 97.19 91 ILE A C 1
ATOM 710 O O . ILE A 1 91 ? 9.764 5.703 -2.176 1.00 97.19 91 ILE A O 1
ATOM 714 N N . GLY A 1 92 ? 9.137 4.746 -4.114 1.00 95.12 92 GLY A N 1
ATOM 715 C CA . GLY A 1 92 ? 7.989 4.018 -3.580 1.00 95.12 92 GLY A CA 1
ATOM 716 C C . GLY A 1 92 ? 8.392 3.056 -2.467 1.00 95.12 92 GLY A C 1
ATOM 717 O O . GLY A 1 92 ? 7.901 3.174 -1.350 1.00 95.12 92 GLY A O 1
ATOM 718 N N . VAL A 1 93 ? 9.357 2.167 -2.723 1.00 96.31 93 VAL A N 1
ATOM 719 C CA . VAL A 1 93 ? 9.852 1.211 -1.716 1.00 96.31 93 VAL A CA 1
ATOM 720 C C . VAL A 1 93 ? 10.404 1.935 -0.486 1.00 96.31 93 VAL A C 1
ATOM 722 O O . VAL A 1 93 ? 10.067 1.570 0.640 1.00 96.31 93 VAL A O 1
ATOM 725 N N . ALA A 1 94 ? 11.209 2.985 -0.671 1.00 96.50 94 ALA A N 1
ATOM 726 C CA . ALA A 1 94 ? 11.746 3.762 0.442 1.00 96.50 94 ALA A CA 1
ATOM 727 C C . ALA A 1 94 ? 10.630 4.427 1.264 1.00 96.50 94 ALA A C 1
ATOM 729 O O . ALA A 1 94 ? 10.619 4.312 2.490 1.00 96.50 94 ALA A O 1
ATOM 730 N N . ALA A 1 95 ? 9.666 5.072 0.602 1.00 95.00 95 ALA A N 1
ATOM 731 C CA . ALA A 1 95 ? 8.522 5.702 1.253 1.00 95.00 95 ALA A CA 1
ATOM 732 C C . ALA A 1 95 ? 7.687 4.684 2.038 1.00 95.00 95 ALA A C 1
ATOM 734 O O . ALA A 1 95 ? 7.309 4.952 3.179 1.00 95.00 95 ALA A O 1
ATOM 735 N N . THR A 1 96 ? 7.456 3.499 1.476 1.00 94.31 96 THR A N 1
ATOM 736 C CA . THR A 1 96 ? 6.703 2.427 2.126 1.00 94.31 96 THR A CA 1
ATOM 737 C C . THR A 1 96 ? 7.420 1.898 3.367 1.00 94.31 96 THR A C 1
ATOM 739 O O . THR A 1 96 ? 6.801 1.764 4.425 1.00 94.31 96 THR A O 1
ATOM 742 N N . ILE A 1 97 ? 8.736 1.672 3.293 1.00 94.94 97 ILE A N 1
ATOM 743 C CA . ILE A 1 97 ? 9.547 1.241 4.442 1.00 94.94 97 ILE A CA 1
ATOM 744 C C . ILE A 1 97 ? 9.527 2.306 5.547 1.00 94.94 97 ILE A C 1
ATOM 746 O O . ILE A 1 97 ? 9.258 1.991 6.706 1.00 94.94 97 ILE A O 1
ATOM 750 N N . ILE A 1 98 ? 9.758 3.576 5.199 1.00 94.88 98 ILE A N 1
ATOM 751 C CA . ILE A 1 98 ? 9.747 4.690 6.159 1.00 94.88 98 ILE A CA 1
ATOM 752 C C . ILE A 1 98 ? 8.375 4.799 6.833 1.00 94.88 98 ILE A C 1
ATOM 754 O O . ILE A 1 98 ? 8.294 4.862 8.061 1.00 94.88 98 ILE A O 1
ATOM 758 N N . THR A 1 99 ? 7.299 4.770 6.045 1.00 91.62 99 THR A N 1
ATOM 759 C CA . THR A 1 99 ? 5.917 4.856 6.538 1.00 91.62 99 THR A CA 1
ATOM 760 C C . THR A 1 99 ? 5.584 3.701 7.479 1.00 91.62 99 THR A C 1
ATOM 762 O O . THR A 1 99 ? 5.017 3.928 8.547 1.00 91.62 99 THR A O 1
ATOM 765 N N . THR A 1 100 ? 6.000 2.479 7.132 1.00 92.12 100 THR A N 1
ATOM 766 C CA . THR A 1 100 ? 5.780 1.270 7.941 1.00 92.12 100 THR A CA 1
ATOM 767 C C . THR A 1 100 ? 6.368 1.412 9.348 1.00 92.12 100 THR A C 1
ATOM 769 O O . THR A 1 100 ? 5.705 1.083 10.328 1.00 92.12 100 THR A O 1
ATOM 772 N N . PHE A 1 101 ? 7.576 1.967 9.487 1.00 91.94 101 PHE A N 1
ATOM 773 C CA . PHE A 1 101 ? 8.172 2.206 10.807 1.00 91.94 101 PHE A CA 1
ATOM 774 C C . PHE A 1 101 ? 7.629 3.456 11.509 1.00 91.94 101 PHE A C 1
ATOM 776 O O . PHE A 1 101 ? 7.606 3.519 12.740 1.00 91.94 101 PHE A O 1
ATOM 783 N N . PHE A 1 102 ? 7.213 4.467 10.748 1.00 91.62 102 PHE A N 1
ATOM 784 C CA . PHE A 1 102 ? 6.693 5.715 11.297 1.00 91.62 102 PHE A CA 1
ATOM 785 C C . PHE A 1 102 ? 5.298 5.545 11.908 1.00 91.62 102 PHE A C 1
ATOM 787 O O . PHE A 1 102 ? 5.038 6.082 12.985 1.00 91.62 102 PHE A O 1
ATOM 794 N N . VAL A 1 103 ? 4.421 4.761 11.272 1.00 90.00 103 VAL A N 1
ATOM 795 C CA . VAL A 1 103 ? 3.018 4.616 11.696 1.00 90.00 103 VAL A CA 1
ATOM 796 C C . VAL A 1 103 ? 2.881 4.022 13.100 1.00 90.00 103 VAL A C 1
ATOM 798 O O . VAL A 1 103 ? 1.973 4.393 13.837 1.00 90.00 103 VAL A O 1
ATOM 801 N N . ILE A 1 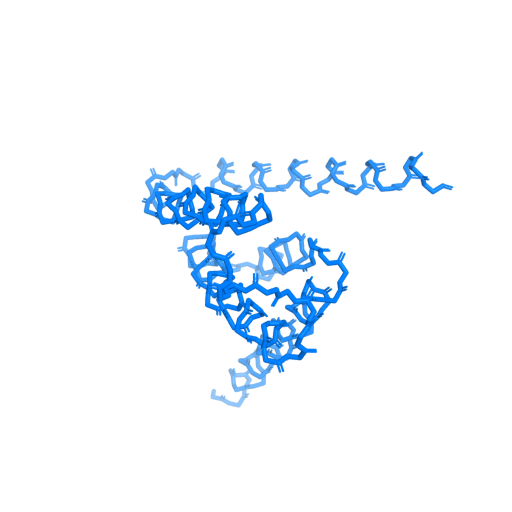104 ? 3.832 3.177 13.510 1.00 88.19 104 ILE A N 1
ATOM 802 C CA . ILE A 1 104 ? 3.863 2.526 14.830 1.00 88.19 104 ILE A CA 1
ATOM 803 C C . ILE A 1 104 ? 4.082 3.549 15.961 1.00 88.19 104 ILE A C 1
ATOM 805 O O . ILE A 1 104 ? 3.745 3.294 17.113 1.00 88.19 104 ILE A O 1
ATOM 809 N N . LYS A 1 105 ? 4.625 4.735 15.653 1.00 90.19 105 LYS A N 1
ATOM 810 C CA . LYS A 1 105 ? 4.884 5.802 16.637 1.00 90.19 105 LYS A CA 1
ATOM 811 C C . LYS A 1 105 ? 3.710 6.767 16.814 1.00 90.19 105 LYS A C 1
ATOM 813 O O . LYS A 1 105 ? 3.775 7.642 17.675 1.00 90.19 105 LYS A O 1
ATOM 818 N N . LEU A 1 106 ? 2.672 6.663 15.985 1.00 89.69 106 LEU A N 1
ATOM 819 C CA . LEU A 1 106 ? 1.550 7.597 15.987 1.00 89.69 106 LEU A CA 1
ATOM 820 C C . LEU A 1 106 ? 0.407 7.098 16.876 1.00 89.69 106 LEU A C 1
ATOM 822 O O . LEU A 1 106 ? 0.153 5.900 16.931 1.00 89.69 106 LEU A O 1
ATOM 826 N N . PRO A 1 107 ? -0.363 7.987 17.526 1.00 91.62 107 PRO A N 1
ATOM 827 C CA . PRO A 1 107 ? -1.577 7.568 18.212 1.00 91.62 107 PRO A CA 1
ATOM 828 C C . PRO A 1 107 ? -2.604 7.026 17.207 1.00 91.62 107 PRO A C 1
ATOM 830 O O . PRO A 1 107 ? -2.924 7.686 16.214 1.00 91.62 107 PRO A O 1
ATOM 833 N N . GLY A 1 108 ? -3.175 5.852 17.493 1.00 88.38 108 GLY A N 1
ATOM 834 C CA . GLY A 1 108 ? -4.067 5.144 16.566 1.00 88.38 108 GLY A CA 1
ATOM 835 C C . GLY A 1 108 ? -5.313 5.940 16.157 1.00 88.38 108 GLY A C 1
ATOM 836 O O . GLY A 1 108 ? -5.833 5.742 15.063 1.00 88.38 108 GLY A O 1
ATOM 837 N N . PHE A 1 109 ? -5.763 6.889 16.988 1.00 91.12 109 PHE A N 1
ATOM 838 C CA . PHE A 1 109 ? -6.851 7.809 16.642 1.00 91.12 109 PHE A CA 1
ATOM 839 C C . PHE A 1 109 ? -6.528 8.656 15.401 1.00 91.12 109 PHE A C 1
ATOM 841 O O . PHE A 1 109 ? -7.337 8.705 14.477 1.00 91.12 109 PHE A O 1
ATOM 848 N N . TYR A 1 110 ? -5.341 9.271 15.339 1.00 92.31 110 TYR A N 1
ATOM 849 C CA . TYR A 1 110 ? -4.947 10.105 14.198 1.00 92.31 110 TYR A CA 1
ATOM 850 C C . TYR A 1 110 ? -4.767 9.280 12.926 1.00 92.31 110 TYR A C 1
ATOM 852 O O . TYR A 1 110 ? -5.150 9.725 11.849 1.00 92.31 110 TYR A O 1
ATOM 860 N N . VAL A 1 111 ? -4.242 8.061 13.057 1.00 91.50 111 VAL A N 1
ATOM 861 C CA . VAL A 1 111 ? -4.079 7.130 11.935 1.00 91.50 111 VAL A CA 1
ATOM 862 C C . VAL A 1 111 ? -5.441 6.742 11.351 1.00 91.50 111 VAL A C 1
ATOM 864 O O . VAL A 1 111 ? -5.654 6.862 10.146 1.00 91.50 111 VAL A O 1
ATOM 867 N N . LYS A 1 112 ? -6.397 6.352 12.205 1.00 91.44 112 LYS A N 1
ATOM 868 C CA . LYS A 1 112 ? -7.770 6.024 11.788 1.00 91.44 112 LYS A CA 1
ATOM 869 C C . LYS A 1 112 ? -8.476 7.221 11.151 1.00 91.44 112 LYS A C 1
ATOM 871 O O . LYS A 1 112 ? -9.116 7.062 10.116 1.00 91.44 112 LYS A O 1
ATOM 876 N N . LEU A 1 113 ? -8.335 8.412 11.740 1.00 93.38 113 LEU A N 1
ATOM 877 C CA . LEU A 1 113 ? -8.921 9.643 11.208 1.00 93.38 113 LEU A CA 1
ATOM 878 C C . LEU A 1 113 ? -8.357 9.982 9.822 1.00 93.38 113 LEU A C 1
ATOM 880 O O . LEU A 1 113 ? -9.124 10.280 8.910 1.00 93.38 113 LEU A O 1
ATOM 884 N N . TYR A 1 114 ? -7.035 9.897 9.650 1.00 91.75 114 TYR A N 1
ATOM 885 C CA . TYR A 1 114 ? -6.375 10.142 8.370 1.00 91.75 114 TYR A CA 1
ATOM 886 C C . TYR A 1 114 ? -6.860 9.176 7.284 1.00 91.75 114 TYR A C 1
ATOM 888 O O . TYR A 1 114 ? -7.267 9.622 6.214 1.00 91.75 114 TYR A O 1
ATOM 896 N N . ILE A 1 115 ? -6.880 7.870 7.572 1.00 91.06 115 ILE A N 1
ATOM 897 C CA . ILE A 1 115 ? -7.347 6.849 6.621 1.00 91.06 115 ILE A CA 1
ATOM 898 C C . ILE A 1 115 ? -8.815 7.082 6.264 1.00 91.06 115 ILE A C 1
ATOM 900 O O . ILE A 1 115 ? -9.171 7.049 5.089 1.00 91.06 115 ILE A O 1
ATOM 904 N N . GLY A 1 116 ? -9.661 7.364 7.259 1.00 92.12 116 GLY A N 1
ATOM 905 C CA . GLY A 1 116 ? -11.076 7.650 7.039 1.00 92.12 116 GLY A CA 1
ATOM 906 C C . GLY A 1 116 ? -11.292 8.851 6.117 1.00 92.12 116 GLY A C 1
ATOM 907 O O . GLY A 1 116 ? -12.060 8.755 5.163 1.00 92.12 116 GLY A O 1
ATOM 908 N N . LEU A 1 117 ? -10.575 9.955 6.351 1.00 94.31 117 LEU A N 1
ATOM 909 C CA . LEU A 1 117 ? -10.632 11.139 5.489 1.00 94.31 117 LEU A CA 1
ATOM 910 C C . LEU A 1 117 ? -10.110 10.851 4.077 1.00 94.31 117 LEU A C 1
ATOM 912 O O . LEU A 1 117 ? -10.734 11.270 3.104 1.00 94.31 117 LEU A O 1
ATOM 916 N N . LEU A 1 118 ? -9.003 10.114 3.956 1.00 91.44 118 LEU A N 1
ATOM 917 C CA . LEU A 1 118 ? -8.414 9.746 2.671 1.00 91.44 118 LEU A CA 1
ATOM 918 C C . LEU A 1 118 ? -9.398 8.915 1.843 1.00 91.44 118 LEU A C 1
ATOM 920 O O . LEU A 1 118 ? -9.737 9.311 0.730 1.00 91.44 118 LEU A O 1
ATOM 924 N N . VAL A 1 119 ? -9.923 7.822 2.399 1.00 90.38 119 VAL A N 1
ATOM 925 C CA . VAL A 1 119 ? -10.865 6.936 1.698 1.00 90.38 119 VAL A CA 1
ATOM 926 C C . VAL A 1 119 ? -12.176 7.656 1.382 1.00 90.38 119 VAL A C 1
ATOM 928 O O . VAL A 1 119 ? -12.673 7.543 0.262 1.00 90.38 119 VAL A O 1
ATOM 931 N N . ALA A 1 120 ? -12.715 8.452 2.312 1.00 92.31 120 ALA A N 1
ATOM 932 C CA . ALA A 1 120 ? -13.916 9.247 2.055 1.00 92.31 120 ALA A CA 1
ATOM 933 C C . ALA A 1 120 ? -13.696 10.244 0.908 1.00 92.31 120 ALA A C 1
ATOM 935 O O . ALA A 1 120 ? -14.541 10.363 0.022 1.00 92.31 120 ALA A O 1
ATOM 936 N N . SER A 1 121 ? -12.541 10.919 0.884 1.00 92.50 121 SER A N 1
ATOM 937 C CA . SER A 1 121 ? -12.194 11.852 -0.189 1.00 92.50 121 SER A CA 1
ATOM 938 C C . SER A 1 121 ? -12.058 11.146 -1.540 1.00 92.50 121 SER A C 1
ATOM 940 O O . SER A 1 121 ? -12.603 11.625 -2.531 1.00 92.50 121 SER A O 1
ATOM 942 N N . MET A 1 122 ? -11.422 9.969 -1.580 1.00 88.81 122 MET A N 1
ATOM 943 C CA . MET A 1 122 ? -11.314 9.159 -2.795 1.00 88.81 122 MET A CA 1
ATOM 944 C C . MET A 1 122 ? -12.690 8.709 -3.288 1.00 88.81 122 MET A C 1
ATOM 946 O O . MET A 1 122 ? -12.965 8.797 -4.482 1.00 88.81 122 MET A O 1
ATOM 950 N N . GLY A 1 123 ? -13.575 8.298 -2.376 1.00 89.25 123 GLY A N 1
ATOM 951 C CA . GLY A 1 123 ? -14.956 7.945 -2.698 1.00 89.25 123 GLY A CA 1
ATOM 952 C C . GLY A 1 123 ? -15.731 9.111 -3.317 1.00 89.25 123 GLY A C 1
ATOM 953 O O . GLY A 1 123 ? -16.361 8.943 -4.358 1.00 89.25 123 GLY A O 1
ATOM 954 N N . VAL A 1 124 ? -15.632 10.312 -2.735 1.00 93.75 124 VAL A N 1
ATOM 955 C CA . VAL A 1 124 ? -16.255 11.525 -3.295 1.00 93.75 124 VAL A CA 1
ATOM 956 C C . VAL A 1 124 ? -15.687 11.852 -4.679 1.00 93.75 124 VAL A C 1
ATOM 958 O O . VAL A 1 124 ? -16.451 12.104 -5.606 1.00 93.75 124 VAL A O 1
ATOM 961 N N . LEU A 1 125 ? -14.362 11.818 -4.848 1.00 91.38 125 LEU A N 1
ATOM 962 C CA . LEU A 1 125 ? -13.716 12.101 -6.134 1.00 91.38 125 LEU A CA 1
ATOM 963 C C . LEU A 1 125 ? -14.129 11.113 -7.230 1.00 91.38 125 LEU A C 1
ATOM 965 O O . LEU A 1 125 ? -14.320 11.525 -8.372 1.00 91.38 125 LEU A O 1
ATOM 969 N N . LEU A 1 126 ? -14.279 9.829 -6.894 1.00 87.81 126 LEU A N 1
ATOM 970 C CA . LEU A 1 126 ? -14.765 8.813 -7.828 1.00 87.81 126 LEU A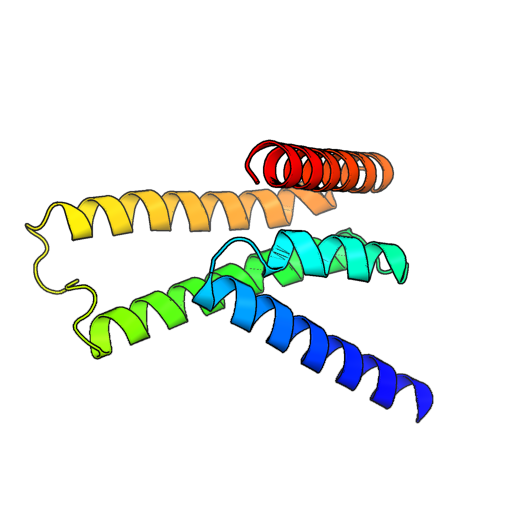 CA 1
ATOM 971 C C . LEU A 1 126 ? -16.208 9.093 -8.255 1.00 87.81 126 LEU A C 1
ATOM 973 O O . LEU A 1 126 ? -16.489 9.083 -9.449 1.00 87.81 126 LEU A O 1
ATOM 977 N N . LEU A 1 127 ? -17.098 9.402 -7.306 1.00 92.00 127 LEU A N 1
ATOM 978 C CA . LEU A 1 127 ? -18.503 9.707 -7.598 1.00 92.00 127 LEU A CA 1
ATOM 979 C C . LEU A 1 127 ? -18.684 10.970 -8.445 1.00 92.00 127 LEU A C 1
ATOM 981 O O . LEU A 1 127 ? -19.605 11.022 -9.246 1.00 92.00 127 LEU A O 1
ATOM 985 N N . LEU A 1 128 ? -17.827 11.979 -8.276 1.00 94.75 128 LEU A N 1
ATOM 986 C CA . LEU A 1 128 ? -17.885 13.220 -9.060 1.00 94.75 128 LEU A CA 1
ATOM 987 C C . LEU A 1 128 ? -17.342 13.073 -10.485 1.00 94.75 128 LEU A C 1
ATOM 989 O O . LEU A 1 128 ? -17.572 13.947 -11.319 1.00 94.75 128 LEU A O 1
ATOM 993 N N . ARG A 1 129 ? -16.544 12.033 -10.739 1.00 87.19 129 ARG A N 1
ATOM 994 C CA . ARG A 1 129 ? -15.914 11.795 -12.041 1.00 87.19 129 ARG A CA 1
ATOM 995 C C . ARG A 1 129 ? -16.743 10.879 -12.947 1.00 87.19 129 ARG A C 1
ATOM 997 O O . ARG A 1 129 ? -16.488 10.865 -14.151 1.00 87.19 129 ARG A O 1
ATOM 1004 N N . ILE A 1 130 ? -17.667 10.116 -12.364 1.00 67.00 130 ILE A N 1
ATOM 1005 C CA . ILE A 1 130 ? -18.688 9.312 -13.055 1.00 67.00 130 ILE A CA 1
ATOM 1006 C C . ILE A 1 130 ? -19.820 10.235 -13.508 1.00 67.00 130 ILE A C 1
ATOM 1008 O O . ILE A 1 130 ? -20.274 10.054 -14.659 1.00 67.00 130 ILE A O 1
#

Secondary structure (DSSP, 8-state):
-HHHHHHHHHHHHHHHHHHHHHHHHSS-SHHHHHHHHHHTT--HHHHHHHHHHHHHHHHHHHHHHHHHTTSS--S-TTSHHHHHHHHHHHHHHHHHHHHHHHHTTS-HHHHHHHHHHHHHHHHHHHHHH-

Organism: NCBI:txid412755

InterPro domains:
  IPR002781 Transmembrane protein TauE-like, transmembrane domain [PF01925] (11-129)

Radius of gyration: 17.03 Å; chains: 1; bounding box: 38×37×41 Å

Sequence (130 aa):
MDVEIYVIIGIILLAFVCEFIDSSFGGGYGTILTPVFLLFGLDPFLIIPSILLSEIATGFSSCFFHHKRNNVNFQDKTEKSFHIAIVIGTIGVAATIITTFFVIKLPGFYVKLYIGLLVASMGVLLLLRI

pLDDT: mean 90.38, std 5.25, range [62.56, 97.19]